Protein AF-A0A3M1NG67-F1 (afdb_monomer_lite)

Radius of gyration: 15.26 Å; chains: 1; bounding box: 34×36×39 Å

pLDDT: mean 90.94, std 12.84, range [32.75, 98.81]

Secondary structure (DSSP, 8-state):
-PPPPPTTS-HHHHHHHHHHHHS-HHHHHHHHHHH-EEEEE-TTPEETTEEEEE-SSEEEEETT---TTSSPPEEEE-SSS--EEEEEEEEETTTTEEEEEEEES--HHHHHHHHHHHTS-TTTEEEEEEESS-HHHHHHHHHHH-

Structure (mmCIF, N/CA/C/O backbone):
data_AF-A0A3M1NG67-F1
#
_entry.id   AF-A0A3M1NG67-F1
#
loop_
_atom_site.group_PDB
_atom_site.id
_atom_site.type_symbol
_atom_site.label_atom_id
_atom_site.label_alt_id
_atom_site.label_comp_id
_atom_site.label_asym_id
_atom_site.label_entity_id
_atom_site.label_seq_id
_atom_site.pdbx_PDB_ins_code
_atom_site.Cartn_x
_atom_site.Cartn_y
_atom_site.Cartn_z
_atom_site.occupancy
_atom_site.B_iso_or_equiv
_atom_site.auth_seq_id
_atom_site.auth_comp_id
_atom_site.auth_asym_id
_atom_site.auth_atom_id
_atom_site.pdbx_PDB_model_num
ATOM 1 N N . MET A 1 1 ? -8.709 16.833 -17.820 1.00 32.75 1 MET A N 1
ATOM 2 C CA . MET A 1 1 ? -8.133 16.126 -18.987 1.00 32.75 1 MET A CA 1
ATOM 3 C C . MET A 1 1 ? -6.926 15.337 -18.505 1.00 32.75 1 MET A C 1
ATOM 5 O O . MET A 1 1 ? -6.181 15.914 -17.719 1.00 32.75 1 MET A O 1
ATOM 9 N N . PRO A 1 2 ? -6.729 14.056 -18.863 1.00 42.88 2 PRO A N 1
ATOM 10 C CA . PRO A 1 2 ? -5.498 13.378 -18.482 1.00 42.88 2 PRO A CA 1
ATOM 11 C C . PRO A 1 2 ? -4.359 13.989 -19.304 1.00 42.88 2 PRO A C 1
ATOM 13 O O . PRO A 1 2 ? -4.484 14.124 -20.520 1.00 42.88 2 PRO A O 1
ATOM 16 N N . ALA A 1 3 ? -3.288 14.416 -18.638 1.00 50.81 3 ALA A N 1
ATOM 17 C CA . ALA A 1 3 ? -2.086 14.868 -19.323 1.00 50.81 3 ALA A CA 1
ATOM 18 C C . ALA A 1 3 ? -1.565 13.725 -20.210 1.00 50.81 3 ALA A C 1
ATOM 20 O O . ALA A 1 3 ? -1.468 12.580 -19.761 1.00 50.81 3 ALA A O 1
ATOM 21 N N . LEU A 1 4 ? -1.285 14.027 -21.479 1.00 52.16 4 LEU A N 1
ATOM 22 C CA . LEU A 1 4 ? -0.629 13.093 -22.389 1.00 52.16 4 LEU A CA 1
ATOM 23 C C . LEU A 1 4 ? 0.754 12.766 -21.821 1.00 52.16 4 LEU A C 1
ATOM 25 O O . LEU A 1 4 ? 1.578 13.656 -21.626 1.00 52.16 4 LEU A O 1
ATOM 29 N N . LEU A 1 5 ? 0.984 11.490 -21.521 1.00 53.28 5 LEU A N 1
ATOM 30 C CA . LEU A 1 5 ? 2.284 11.007 -21.071 1.00 53.28 5 LEU A CA 1
ATOM 31 C C . LEU A 1 5 ? 3.292 11.103 -22.240 1.00 53.28 5 LEU A C 1
ATOM 33 O O . LEU A 1 5 ? 2.931 10.716 -23.356 1.00 53.28 5 LEU A O 1
ATOM 37 N N . PRO A 1 6 ? 4.532 11.586 -22.019 1.00 56.19 6 PRO A N 1
ATOM 38 C CA . PRO A 1 6 ? 5.573 11.674 -23.049 1.00 56.19 6 PRO A CA 1
ATOM 39 C C . PRO A 1 6 ? 5.821 10.343 -23.774 1.00 56.19 6 PRO A C 1
ATOM 41 O O . PRO A 1 6 ? 5.637 9.270 -23.192 1.00 56.19 6 PRO A O 1
ATOM 44 N N . ALA A 1 7 ? 6.293 10.393 -25.024 1.00 55.66 7 ALA A N 1
ATOM 45 C CA . ALA A 1 7 ? 6.542 9.204 -25.847 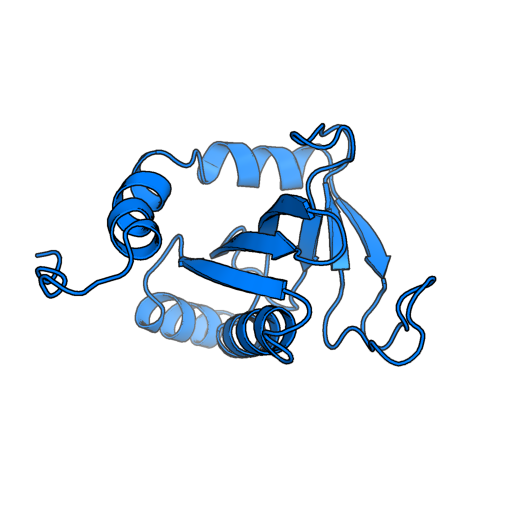1.00 55.66 7 ALA A CA 1
ATOM 46 C C . ALA A 1 7 ? 7.486 8.180 -25.177 1.00 55.66 7 ALA A C 1
ATOM 48 O O . ALA A 1 7 ? 7.235 6.978 -25.286 1.00 55.66 7 ALA A O 1
ATOM 49 N N . ASP A 1 8 ? 8.450 8.646 -24.379 1.00 58.97 8 ASP A N 1
ATOM 50 C CA . ASP A 1 8 ? 9.447 7.815 -23.680 1.00 58.97 8 ASP A CA 1
ATOM 51 C C . ASP A 1 8 ? 8.977 7.280 -22.322 1.00 58.97 8 ASP A C 1
ATOM 53 O O . ASP A 1 8 ? 9.736 6.671 -21.573 1.00 58.97 8 ASP A O 1
ATOM 57 N N . THR A 1 9 ? 7.704 7.488 -21.987 1.00 54.69 9 THR A N 1
ATOM 58 C CA . THR A 1 9 ? 7.126 6.983 -20.744 1.00 54.69 9 THR A CA 1
ATOM 59 C C . THR A 1 9 ? 7.178 5.449 -20.725 1.00 54.69 9 THR A C 1
ATOM 61 O O . THR A 1 9 ? 6.560 4.831 -21.607 1.00 54.69 9 THR A O 1
ATOM 64 N N . PRO A 1 10 ? 7.840 4.824 -19.724 1.00 64.81 10 PRO A N 1
ATOM 65 C CA . PRO A 1 10 ? 7.843 3.378 -19.533 1.00 64.81 10 PRO A CA 1
ATOM 66 C C . PRO A 1 10 ? 6.451 2.778 -19.731 1.00 64.81 10 PRO A C 1
ATOM 68 O O . PRO A 1 10 ? 5.462 3.312 -19.224 1.00 64.81 10 PRO A O 1
ATOM 71 N N . ARG A 1 11 ? 6.354 1.656 -20.459 1.00 64.56 11 ARG A N 1
ATOM 72 C CA . ARG A 1 11 ? 5.060 1.027 -20.800 1.00 64.56 11 ARG A CA 1
ATOM 73 C C . ARG A 1 11 ? 4.167 0.820 -19.571 1.00 64.56 11 ARG A C 1
ATOM 75 O O . ARG A 1 11 ? 2.961 1.026 -19.667 1.00 64.56 11 ARG A O 1
ATOM 82 N N . THR A 1 12 ? 4.760 0.505 -18.420 1.00 64.19 12 THR A N 1
ATOM 83 C CA . THR A 1 12 ? 4.069 0.344 -17.133 1.00 64.19 12 THR A CA 1
ATOM 84 C C . THR A 1 12 ? 3.300 1.600 -16.711 1.00 64.19 12 THR A C 1
ATOM 86 O O . THR A 1 12 ? 2.148 1.511 -16.296 1.00 64.19 12 THR A O 1
ATOM 89 N N . LEU A 1 13 ? 3.873 2.791 -16.909 1.00 69.06 13 LEU A N 1
ATOM 90 C CA . LEU A 1 13 ? 3.240 4.062 -16.545 1.00 69.06 13 LEU A CA 1
ATOM 91 C C . LEU A 1 13 ? 2.037 4.401 -17.441 1.00 69.06 13 LEU A C 1
ATOM 93 O O . LEU A 1 13 ? 1.093 5.046 -16.987 1.00 69.06 13 LEU A O 1
ATOM 97 N N . ARG A 1 14 ? 2.005 3.902 -18.686 1.00 76.69 14 ARG A N 1
ATOM 98 C CA . ARG A 1 14 ? 0.839 4.056 -19.579 1.00 76.69 14 ARG A CA 1
ATOM 99 C C . ARG A 1 14 ? -0.380 3.253 -19.108 1.00 76.69 14 ARG A C 1
ATOM 101 O O . ARG A 1 14 ? -1.504 3.577 -19.489 1.00 76.69 14 ARG A O 1
ATOM 108 N N . LEU A 1 15 ? -0.175 2.221 -18.286 1.00 81.50 15 LEU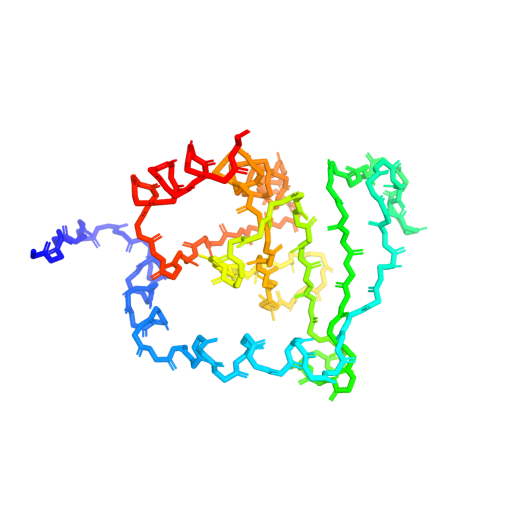 A N 1
ATOM 109 C CA . LEU A 1 15 ? -1.240 1.336 -17.808 1.00 81.50 15 LEU A CA 1
ATOM 110 C C . LEU A 1 15 ? -1.900 1.830 -16.518 1.00 81.50 15 LEU A C 1
ATOM 112 O O . LEU A 1 15 ? -3.052 1.481 -16.270 1.00 81.50 15 LEU A O 1
ATOM 116 N N . LEU A 1 16 ? -1.239 2.681 -15.727 1.00 85.56 16 LEU A N 1
ATOM 117 C CA . LEU A 1 16 ? -1.770 3.130 -14.433 1.00 85.56 16 LEU A CA 1
ATOM 118 C C . LEU A 1 16 ? -3.150 3.809 -14.530 1.00 85.56 16 LEU A C 1
ATOM 120 O O . LEU A 1 16 ? -4.020 3.477 -13.725 1.00 85.56 16 LEU A O 1
ATOM 124 N N . PRO A 1 17 ? -3.442 4.672 -15.529 1.00 88.88 17 PRO A N 1
ATOM 125 C CA . PRO A 1 17 ? -4.786 5.237 -15.678 1.00 88.88 17 PRO A CA 1
ATOM 126 C C . PRO A 1 17 ? -5.845 4.196 -16.067 1.00 88.88 17 PRO A C 1
ATOM 128 O O . PRO A 1 17 ? -7.029 4.364 -15.779 1.00 88.88 17 PRO A O 1
ATOM 131 N N . LEU A 1 18 ? -5.459 3.131 -16.777 1.00 89.06 18 LEU A N 1
ATOM 132 C CA . LEU A 1 18 ? -6.371 2.028 -17.091 1.00 89.06 18 LEU A CA 1
ATOM 133 C C . LEU A 1 18 ? -6.641 1.190 -15.847 1.00 89.06 18 LEU A C 1
ATOM 135 O O . LEU A 1 18 ? -7.802 0.892 -15.578 1.00 89.06 18 LEU A O 1
ATOM 139 N N . LEU A 1 19 ? -5.600 0.892 -15.070 1.00 90.19 19 LEU A N 1
ATOM 140 C CA . LEU A 1 19 ? -5.733 0.200 -13.798 1.00 90.19 19 LEU A CA 1
ATOM 141 C C . LEU A 1 19 ? -6.640 0.978 -12.849 1.00 90.19 19 LEU A C 1
ATOM 143 O O . LEU A 1 19 ? -7.614 0.415 -12.374 1.00 90.19 19 LEU A O 1
ATOM 147 N N . HIS A 1 20 ? -6.403 2.281 -12.660 1.00 93.56 20 HIS A N 1
ATOM 148 C CA . HIS A 1 20 ? -7.265 3.140 -11.842 1.00 93.56 20 HIS A CA 1
ATOM 149 C C . HIS A 1 20 ? -8.746 3.002 -12.208 1.00 93.56 20 HIS A C 1
ATOM 151 O O . HIS A 1 20 ? -9.585 2.834 -11.328 1.00 93.56 20 HIS A O 1
ATOM 157 N N . ARG A 1 21 ? -9.064 3.027 -13.506 1.00 93.75 21 ARG A N 1
ATOM 158 C CA . ARG A 1 21 ? -10.446 2.958 -14.002 1.00 93.75 21 ARG A CA 1
ATOM 159 C C . ARG A 1 21 ? -11.075 1.572 -13.910 1.00 93.75 21 ARG A C 1
ATOM 161 O O . ARG A 1 21 ? -12.297 1.478 -13.880 1.00 93.75 21 ARG A O 1
ATOM 168 N N . ARG A 1 22 ? -10.272 0.509 -13.964 1.00 94.06 22 ARG A N 1
ATOM 169 C CA . ARG A 1 22 ? -10.755 -0.882 -13.972 1.00 94.06 22 ARG A CA 1
ATOM 170 C C . ARG A 1 22 ? -10.657 -1.561 -12.614 1.00 94.06 22 ARG A C 1
ATOM 172 O O . ARG A 1 22 ? -11.271 -2.602 -12.424 1.00 94.06 22 ARG A O 1
ATOM 179 N N . PHE A 1 23 ? -9.918 -0.982 -11.678 1.00 95.69 23 PHE A N 1
ATOM 180 C CA . PHE A 1 23 ? -9.828 -1.492 -10.326 1.00 95.69 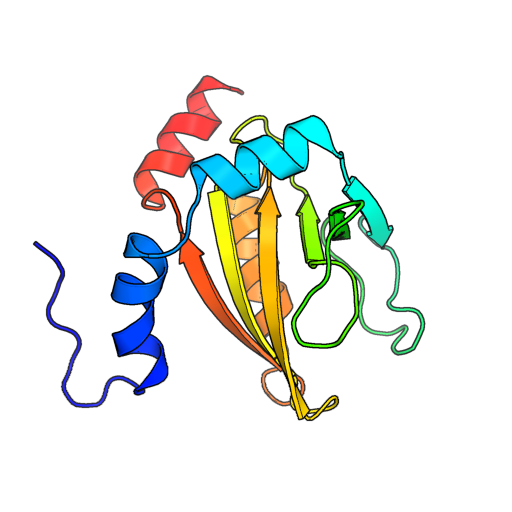23 PHE A CA 1
ATOM 181 C C . PHE A 1 23 ? -11.147 -1.246 -9.583 1.00 95.69 23 PHE A C 1
ATOM 183 O O . PHE A 1 23 ? -11.653 -0.123 -9.525 1.00 95.69 23 PHE A O 1
ATOM 190 N N . HIS A 1 24 ? -11.723 -2.305 -9.014 1.00 96.56 24 HIS A N 1
ATOM 191 C CA . HIS A 1 24 ? -13.012 -2.260 -8.323 1.00 96.56 24 HIS A CA 1
ATOM 192 C C . HIS A 1 24 ? -12.869 -1.702 -6.898 1.00 96.56 24 HIS A C 1
ATOM 194 O O . HIS A 1 24 ? -13.086 -2.413 -5.919 1.00 96.56 24 HIS A O 1
ATOM 200 N N . TRP A 1 25 ? -12.506 -0.421 -6.780 1.00 98.19 25 TRP A N 1
ATOM 201 C CA . TRP A 1 25 ? -12.187 0.239 -5.507 1.00 98.19 25 TRP A CA 1
ATOM 202 C C . TRP A 1 25 ? -13.220 -0.009 -4.403 1.00 98.19 25 TRP A C 1
ATOM 204 O O . TRP A 1 25 ? -12.865 -0.461 -3.321 1.00 98.19 25 TRP A O 1
ATOM 214 N N . SER A 1 26 ? -14.501 0.244 -4.680 1.00 98.25 26 SER A N 1
ATOM 215 C CA . SER A 1 26 ? -15.558 0.092 -3.674 1.00 98.25 26 SER A CA 1
ATOM 216 C C . SER A 1 26 ? -15.799 -1.366 -3.274 1.00 98.25 26 SER A C 1
ATOM 218 O O . SER A 1 26 ? -16.181 -1.621 -2.138 1.00 98.25 26 SER A O 1
ATOM 220 N N . ALA A 1 27 ? -15.567 -2.324 -4.178 1.00 98.00 27 ALA A N 1
ATOM 221 C CA . ALA A 1 27 ? -15.711 -3.744 -3.859 1.00 98.00 27 ALA A CA 1
ATOM 222 C C . ALA A 1 27 ? -14.584 -4.214 -2.930 1.00 98.00 27 ALA A C 1
ATOM 224 O O . ALA A 1 27 ? -14.852 -4.894 -1.946 1.00 98.00 27 ALA A O 1
ATOM 225 N N . TRP A 1 28 ? -13.343 -3.794 -3.200 1.00 98.19 28 TRP A N 1
ATOM 226 C CA . TRP A 1 28 ? -12.201 -4.079 -2.328 1.00 98.19 28 TRP A CA 1
ATOM 227 C C . TRP A 1 28 ? -12.334 -3.412 -0.962 1.00 98.19 28 TRP A C 1
ATOM 229 O O . TRP A 1 28 ? -12.104 -4.055 0.054 1.00 98.19 28 TRP A O 1
ATOM 239 N N . GLU A 1 29 ? -12.764 -2.153 -0.916 1.00 98.56 29 GLU A N 1
ATOM 240 C CA . GLU A 1 29 ? -13.042 -1.470 0.349 1.00 98.56 29 GLU A CA 1
ATOM 241 C C . GLU A 1 29 ? -14.132 -2.185 1.159 1.00 98.56 29 GLU A C 1
ATOM 243 O O . GLU A 1 29 ? -13.957 -2.422 2.353 1.00 98.56 29 GLU A O 1
ATOM 248 N N . ALA A 1 30 ? -15.233 -2.589 0.518 1.00 98.38 30 ALA A N 1
ATOM 249 C CA . ALA A 1 30 ? -16.284 -3.360 1.177 1.00 98.38 30 ALA A CA 1
ATOM 250 C C . ALA A 1 30 ? -15.772 -4.717 1.685 1.00 98.38 30 ALA A C 1
ATOM 252 O O . ALA A 1 30 ? -16.123 -5.124 2.791 1.00 98.38 30 ALA A O 1
ATOM 253 N N . LEU A 1 31 ? -14.917 -5.391 0.911 1.00 98.19 31 LEU A N 1
ATOM 254 C CA . LEU A 1 31 ? -14.300 -6.655 1.303 1.00 98.19 31 LEU A CA 1
ATOM 255 C C . LEU A 1 31 ? -13.408 -6.489 2.538 1.00 98.19 31 LEU A C 1
ATOM 257 O O . LEU A 1 31 ? -13.574 -7.247 3.487 1.00 98.19 31 LEU A O 1
ATOM 261 N N . ILE A 1 32 ? -12.540 -5.470 2.565 1.00 98.44 32 ILE A N 1
ATOM 262 C CA . ILE A 1 32 ? -11.694 -5.149 3.729 1.00 98.44 32 ILE A CA 1
ATOM 263 C C . ILE A 1 32 ? -12.564 -4.916 4.968 1.00 98.44 32 ILE A C 1
ATOM 265 O O . ILE A 1 32 ? -12.290 -5.473 6.026 1.00 98.44 32 ILE A O 1
ATOM 269 N N . ARG A 1 33 ? -13.650 -4.142 4.844 1.00 98.00 33 ARG A N 1
ATOM 270 C CA . ARG A 1 33 ? -14.562 -3.869 5.970 1.00 98.00 33 ARG A CA 1
ATOM 271 C C . ARG A 1 33 ? -15.330 -5.110 6.432 1.00 98.00 33 ARG A C 1
ATOM 273 O O . ARG A 1 33 ? -15.674 -5.199 7.604 1.00 98.00 33 ARG A O 1
ATOM 280 N N . CYS A 1 34 ? -15.624 -6.040 5.525 1.00 98.12 34 CYS A N 1
ATOM 281 C CA . CYS A 1 34 ? -16.395 -7.244 5.822 1.00 98.12 34 CYS A CA 1
ATOM 282 C C . CYS A 1 34 ? -15.538 -8.375 6.406 1.00 98.12 34 CYS A C 1
ATOM 284 O O . CYS A 1 34 ? -15.979 -9.048 7.331 1.00 98.12 34 CYS A O 1
ATOM 286 N N . GLN A 1 35 ? -14.351 -8.609 5.844 1.00 97.88 35 GLN A N 1
ATOM 287 C CA . GLN A 1 35 ? -13.458 -9.708 6.233 1.00 97.88 35 GLN A CA 1
ATOM 288 C C . GLN A 1 35 ? -12.431 -9.283 7.291 1.00 97.88 35 GLN A C 1
ATOM 290 O O . GLN A 1 35 ? -11.852 -10.120 7.987 1.00 97.88 35 GLN A O 1
ATOM 295 N N . GLY A 1 36 ? -12.195 -7.978 7.417 1.00 98.25 36 GLY A N 1
ATOM 296 C CA . GLY A 1 36 ? -11.087 -7.444 8.189 1.00 98.25 36 GLY A CA 1
ATOM 297 C C . GLY A 1 36 ? -9.734 -7.728 7.535 1.00 98.25 36 GLY A C 1
ATOM 298 O O . GLY A 1 36 ? -9.620 -8.210 6.404 1.00 98.25 36 GLY A O 1
ATOM 299 N N . TYR A 1 37 ? -8.688 -7.417 8.284 1.00 98.50 37 TYR A N 1
ATOM 300 C CA . TYR A 1 37 ? -7.301 -7.651 7.915 1.00 98.50 37 TYR A CA 1
ATOM 301 C C . TYR A 1 37 ? -6.519 -8.105 9.144 1.00 98.50 37 TYR A C 1
ATOM 303 O O . TYR A 1 37 ? -6.940 -7.876 10.281 1.00 98.50 37 TYR A O 1
ATOM 311 N N . THR A 1 38 ? -5.375 -8.732 8.906 1.00 98.50 38 THR A N 1
ATOM 312 C CA . THR A 1 38 ? -4.447 -9.166 9.952 1.00 98.50 38 THR A CA 1
ATOM 313 C C . THR A 1 38 ? -3.127 -8.436 9.770 1.00 98.50 38 THR A C 1
ATOM 315 O O . THR A 1 38 ? -2.568 -8.444 8.675 1.00 98.50 38 THR A O 1
ATOM 318 N N . LEU A 1 39 ? -2.631 -7.797 10.832 1.00 98.12 39 LEU A N 1
ATOM 319 C CA . LEU A 1 39 ? -1.313 -7.164 10.835 1.00 98.12 39 LEU A CA 1
ATOM 320 C C . LEU A 1 39 ? -0.235 -8.227 11.068 1.00 98.12 39 LEU A C 1
ATOM 322 O O . LEU A 1 39 ? -0.135 -8.778 12.161 1.00 98.12 39 LEU A O 1
ATOM 326 N N . ASP A 1 40 ? 0.564 -8.503 10.039 1.00 96.12 40 ASP A N 1
ATOM 327 C CA . ASP A 1 40 ? 1.701 -9.435 10.104 1.00 96.12 40 ASP A CA 1
ATOM 328 C C . ASP A 1 40 ? 2.976 -8.718 10.571 1.00 96.12 40 ASP A C 1
ATOM 330 O O . ASP A 1 40 ? 3.790 -9.253 11.320 1.00 96.12 40 ASP A O 1
ATOM 334 N N . ARG A 1 41 ? 3.152 -7.463 10.142 1.00 97.88 41 ARG A N 1
ATOM 335 C CA . ARG A 1 41 ? 4.343 -6.651 10.412 1.00 97.88 41 ARG A CA 1
ATOM 336 C C . ARG A 1 41 ? 3.899 -5.286 10.918 1.00 97.88 41 ARG A C 1
ATOM 338 O O . ARG A 1 41 ? 3.746 -4.356 10.124 1.00 97.88 41 ARG A O 1
ATOM 345 N N . PRO A 1 42 ? 3.662 -5.164 12.235 1.00 97.94 42 PRO A N 1
ATOM 346 C CA . PRO A 1 42 ? 3.372 -3.881 12.848 1.00 97.94 42 PRO A CA 1
ATOM 347 C C . PRO A 1 42 ? 4.494 -2.875 12.587 1.00 97.94 42 PRO A C 1
ATOM 349 O O . PRO A 1 42 ? 5.650 -3.237 12.357 1.00 97.94 42 PRO A O 1
ATOM 352 N N . ARG A 1 43 ? 4.173 -1.592 12.672 1.00 98.19 43 ARG A N 1
ATOM 353 C CA . ARG A 1 43 ? 5.120 -0.494 12.530 1.00 98.19 43 ARG A CA 1
ATOM 354 C C . ARG A 1 43 ? 6.341 -0.713 13.428 1.00 98.19 43 ARG A C 1
ATOM 356 O O . ARG A 1 43 ? 6.217 -0.944 14.628 1.00 98.19 43 ARG A O 1
ATOM 363 N N . ARG A 1 44 ? 7.529 -0.550 12.838 1.00 97.81 44 ARG A N 1
ATOM 364 C CA . ARG A 1 44 ? 8.874 -0.817 13.389 1.00 97.81 44 ARG A CA 1
ATOM 365 C C . ARG A 1 44 ? 9.250 -2.295 13.529 1.00 97.81 44 ARG A C 1
ATOM 367 O O . ARG A 1 44 ? 10.353 -2.569 13.994 1.00 97.81 44 ARG A O 1
ATOM 374 N N . ALA A 1 45 ? 8.408 -3.236 13.104 1.00 97.88 45 ALA A N 1
ATOM 375 C CA . ALA A 1 45 ? 8.818 -4.631 12.987 1.00 97.88 45 ALA A CA 1
ATOM 376 C C . ALA A 1 45 ? 9.868 -4.797 11.879 1.00 97.88 45 ALA A C 1
ATOM 378 O O . ALA A 1 45 ? 9.821 -4.125 10.842 1.00 97.88 45 ALA A O 1
ATOM 379 N N . SER A 1 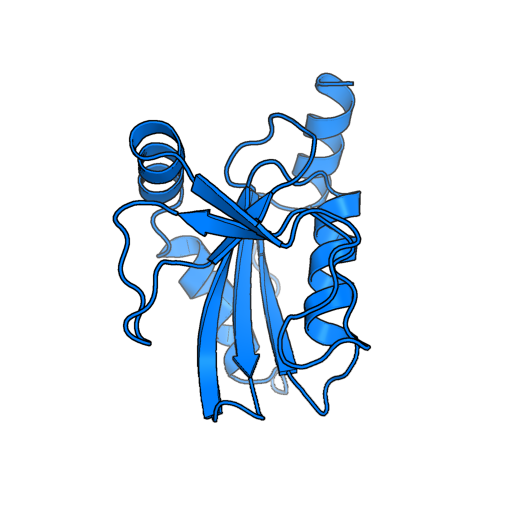46 ? 10.814 -5.707 12.098 1.00 96.94 46 SER A N 1
ATOM 380 C CA . SER A 1 46 ? 11.775 -6.128 11.084 1.00 96.94 46 SER A CA 1
ATOM 381 C C . SER A 1 46 ? 11.176 -7.202 10.176 1.00 96.94 46 SER A C 1
ATOM 383 O O . SER A 1 46 ? 10.307 -7.980 10.577 1.00 96.94 46 SER A O 1
ATOM 385 N N . HIS A 1 47 ? 11.640 -7.266 8.929 1.00 93.81 47 HIS A N 1
ATOM 386 C CA . HIS A 1 47 ? 11.239 -8.331 8.020 1.00 93.81 47 HIS A CA 1
ATOM 387 C C . HIS A 1 47 ? 11.821 -9.683 8.493 1.00 93.81 47 HIS A C 1
ATOM 389 O O . HIS A 1 47 ? 13.030 -9.774 8.714 1.00 93.81 47 HIS A O 1
ATOM 395 N N . PRO A 1 48 ? 11.030 -10.775 8.554 1.00 92.31 48 PRO A N 1
ATOM 396 C CA . PRO A 1 48 ? 11.461 -12.048 9.153 1.00 92.31 48 PRO A CA 1
ATOM 397 C C . PRO A 1 48 ? 12.669 -12.694 8.457 1.00 92.31 48 PRO A C 1
ATOM 399 O O . PRO A 1 48 ? 13.487 -13.343 9.097 1.00 92.31 48 PRO A O 1
ATOM 402 N N . ARG A 1 49 ? 12.788 -12.508 7.136 1.00 90.81 49 ARG A N 1
ATOM 403 C CA . ARG A 1 49 ? 13.925 -12.989 6.325 1.00 90.81 49 ARG A CA 1
ATOM 404 C C . ARG A 1 49 ? 15.019 -11.947 6.053 1.00 90.81 49 ARG A C 1
ATOM 406 O O . ARG A 1 49 ? 16.083 -12.330 5.589 1.00 90.81 49 ARG A O 1
ATOM 413 N N . TYR A 1 50 ? 14.748 -10.664 6.302 1.00 90.38 50 TYR A N 1
ATOM 414 C CA . TYR A 1 50 ? 15.635 -9.542 5.944 1.00 90.38 50 TYR A CA 1
ATOM 415 C C . TYR A 1 50 ? 15.634 -8.519 7.089 1.00 90.38 50 TYR A C 1
ATOM 417 O O . TYR A 1 50 ? 14.984 -7.479 6.977 1.00 90.38 50 TYR A O 1
ATOM 425 N N . PRO A 1 51 ? 16.253 -8.834 8.240 1.00 93.62 51 PRO A N 1
ATOM 426 C CA . PRO A 1 51 ? 16.097 -8.051 9.467 1.00 93.62 51 PRO A CA 1
ATOM 427 C C . PRO A 1 51 ? 16.497 -6.571 9.353 1.00 93.62 51 PRO A C 1
ATOM 429 O O . PRO A 1 51 ? 16.049 -5.756 10.155 1.00 93.62 51 PRO A O 1
ATOM 432 N N . GLU A 1 52 ? 17.314 -6.222 8.361 1.00 92.12 52 GLU A N 1
ATOM 433 C CA . GLU A 1 52 ? 17.695 -4.858 7.993 1.00 92.12 52 GLU A CA 1
ATOM 434 C C . GLU A 1 52 ? 16.533 -4.020 7.430 1.00 92.12 52 GLU A C 1
ATOM 436 O O . GLU A 1 52 ? 16.572 -2.791 7.482 1.00 92.12 52 GLU A O 1
ATOM 441 N N . ILE A 1 53 ? 15.479 -4.667 6.921 1.00 93.88 53 ILE A N 1
ATOM 442 C CA . ILE A 1 53 ? 14.272 -4.006 6.424 1.00 93.88 53 ILE A CA 1
ATOM 443 C C . ILE A 1 53 ? 13.310 -3.802 7.592 1.00 93.88 53 ILE A C 1
ATOM 445 O O . ILE A 1 53 ? 12.691 -4.749 8.082 1.00 93.88 53 ILE A O 1
ATOM 449 N N . ILE A 1 54 ? 13.149 -2.546 8.003 1.00 96.88 54 ILE A N 1
ATOM 450 C CA . ILE A 1 54 ? 12.231 -2.137 9.070 1.00 96.88 54 ILE A CA 1
ATOM 451 C C . ILE A 1 54 ? 10.980 -1.507 8.459 1.00 96.88 54 ILE A C 1
ATOM 453 O O . ILE A 1 54 ? 11.076 -0.545 7.698 1.00 96.88 54 ILE A O 1
ATOM 457 N N . TYR A 1 55 ? 9.804 -2.021 8.815 1.00 97.81 55 TYR A N 1
ATOM 458 C CA . TYR A 1 55 ? 8.529 -1.521 8.304 1.00 97.81 55 TYR A CA 1
ATOM 459 C C . TYR A 1 55 ? 8.183 -0.171 8.946 1.00 97.81 55 TYR A C 1
ATOM 461 O O . TYR A 1 55 ? 8.019 -0.093 10.166 1.00 97.81 55 TYR A O 1
ATOM 469 N N . PRO A 1 56 ? 8.051 0.922 8.173 1.00 98.00 56 PRO A N 1
ATOM 470 C CA . PRO A 1 56 ? 7.818 2.243 8.753 1.00 98.00 56 PRO A CA 1
ATOM 471 C C . PRO A 1 56 ? 6.344 2.502 9.116 1.00 98.00 56 PRO A C 1
ATOM 473 O O . PRO A 1 56 ? 6.042 3.512 9.757 1.00 98.00 56 PRO A O 1
ATOM 476 N N . ILE A 1 57 ? 5.453 1.585 8.737 1.00 98.56 57 ILE A N 1
ATOM 477 C CA . ILE A 1 57 ? 3.996 1.617 8.891 1.00 98.56 57 ILE A CA 1
ATOM 478 C C . ILE A 1 57 ? 3.477 0.187 9.111 1.00 98.56 57 ILE A C 1
ATOM 480 O O . ILE A 1 57 ? 4.193 -0.767 8.799 1.00 98.56 57 ILE A O 1
ATOM 484 N N . ASP A 1 58 ? 2.258 0.041 9.631 1.00 98.75 58 ASP A N 1
ATOM 485 C CA . ASP A 1 58 ? 1.615 -1.262 9.784 1.00 98.75 58 ASP A CA 1
ATOM 486 C C . ASP A 1 58 ? 1.392 -1.928 8.419 1.00 98.75 58 ASP A C 1
ATOM 488 O O . ASP A 1 58 ? 0.890 -1.324 7.464 1.00 98.75 58 ASP A O 1
ATOM 492 N N . TYR A 1 59 ? 1.776 -3.198 8.339 1.00 98.56 59 TYR A N 1
ATOM 493 C CA . TYR A 1 59 ? 1.665 -4.022 7.148 1.00 98.56 59 TYR A CA 1
ATOM 494 C C . TYR A 1 59 ? 1.059 -5.380 7.483 1.00 98.56 59 TYR A C 1
ATOM 496 O O . TYR A 1 59 ? 1.326 -5.974 8.532 1.00 98.56 59 TYR A O 1
ATOM 504 N N . GLY A 1 60 ? 0.259 -5.899 6.566 1.00 98.00 60 GLY A N 1
ATOM 505 C CA . GLY A 1 60 ? -0.429 -7.161 6.738 1.00 98.00 60 GLY A CA 1
ATOM 506 C C . GLY A 1 60 ? -1.120 -7.609 5.466 1.00 98.00 60 GLY A C 1
ATOM 507 O O . GLY A 1 60 ? -0.683 -7.282 4.364 1.00 98.00 60 GLY A O 1
ATOM 508 N N . TYR A 1 61 ? -2.214 -8.341 5.634 1.00 98.19 61 TYR A N 1
ATOM 509 C CA . TYR A 1 61 ? -2.987 -8.899 4.531 1.00 98.19 61 TYR A CA 1
ATOM 510 C C . TYR A 1 61 ? -4.488 -8.888 4.825 1.00 98.19 61 TYR A C 1
ATOM 512 O O . TYR A 1 61 ? -4.924 -8.807 5.978 1.00 98.19 61 TYR A O 1
ATOM 520 N N . ILE A 1 62 ? -5.292 -8.963 3.766 1.00 98.38 62 ILE A N 1
ATOM 521 C CA . ILE A 1 62 ? -6.756 -8.978 3.840 1.00 98.38 62 ILE A CA 1
ATOM 522 C C . ILE A 1 62 ? -7.231 -10.415 4.047 1.00 98.38 62 ILE A C 1
ATOM 524 O O . ILE A 1 62 ? -6.897 -11.312 3.268 1.00 98.38 62 ILE A O 1
ATOM 528 N N . ASN A 1 63 ? -8.039 -10.640 5.080 1.00 98.25 63 ASN A N 1
ATOM 529 C CA . ASN A 1 63 ? -8.479 -11.984 5.441 1.00 98.25 63 ASN A CA 1
ATOM 530 C C . ASN A 1 63 ? -9.376 -12.589 4.348 1.00 98.25 63 ASN A C 1
ATOM 532 O O . ASN A 1 63 ? -10.176 -11.891 3.723 1.00 98.25 63 ASN A O 1
ATOM 536 N N . GLY A 1 64 ? -9.254 -13.900 4.123 1.00 96.56 64 GLY A N 1
ATOM 537 C CA . GLY A 1 64 ? -10.104 -14.624 3.170 1.00 96.56 64 GLY A CA 1
ATOM 538 C C . GLY A 1 64 ? -9.864 -14.268 1.697 1.00 96.56 64 GLY A C 1
ATOM 539 O O . GLY A 1 64 ? -10.734 -14.519 0.865 1.00 96.56 64 GLY A O 1
ATOM 540 N N . THR A 1 65 ? -8.714 -13.675 1.366 1.00 96.50 65 THR A N 1
ATOM 541 C CA . THR A 1 65 ? -8.332 -13.346 -0.014 1.00 96.50 65 THR A CA 1
ATOM 542 C C . THR A 1 65 ? -7.241 -14.274 -0.530 1.00 96.50 65 THR A C 1
ATOM 544 O O . THR A 1 65 ? -6.527 -14.897 0.250 1.00 96.50 65 THR A O 1
ATOM 547 N N . LEU A 1 66 ? -7.131 -14.361 -1.856 1.00 93.31 66 LEU A N 1
ATOM 548 C CA . LEU A 1 66 ? -6.089 -15.108 -2.545 1.00 93.31 66 LEU A CA 1
ATOM 549 C C . LEU A 1 66 ? -5.570 -14.269 -3.716 1.00 93.31 66 LEU A C 1
ATOM 551 O O . LEU A 1 66 ? -6.336 -13.866 -4.595 1.00 93.31 66 LEU A O 1
ATOM 555 N N . GLY A 1 67 ? -4.281 -13.975 -3.683 1.00 85.06 67 GLY A N 1
ATOM 556 C CA . GLY A 1 67 ? -3.513 -13.270 -4.690 1.00 85.06 67 GLY A CA 1
ATOM 557 C C . GLY A 1 67 ? -3.009 -14.193 -5.789 1.00 85.06 67 GLY A C 1
ATOM 558 O O . GLY A 1 67 ? -3.242 -15.402 -5.803 1.00 85.06 67 GLY A O 1
ATOM 559 N N . THR A 1 68 ? -2.321 -13.600 -6.759 1.00 81.12 68 THR A N 1
ATOM 560 C CA . THR A 1 68 ? -1.783 -14.324 -7.920 1.00 81.12 68 THR A CA 1
ATOM 561 C C . THR A 1 68 ? -0.590 -15.210 -7.582 1.00 81.12 68 THR A C 1
ATOM 563 O O . THR A 1 68 ? -0.270 -16.108 -8.353 1.00 81.12 68 THR A O 1
ATOM 566 N N . ASP A 1 69 ? 0.064 -14.949 -6.455 1.00 80.12 69 ASP A N 1
ATOM 567 C CA . ASP A 1 69 ? 1.169 -15.728 -5.899 1.00 80.12 69 ASP A CA 1
ATOM 568 C C . ASP A 1 69 ? 0.693 -16.865 -4.975 1.00 80.12 69 ASP A C 1
ATOM 570 O O . ASP A 1 69 ? 1.512 -17.647 -4.500 1.00 80.12 69 ASP A O 1
ATOM 574 N N . GLY A 1 70 ? -0.621 -16.992 -4.758 1.00 86.38 70 GLY A N 1
ATOM 575 C CA . GLY A 1 70 ? -1.208 -17.991 -3.867 1.00 86.38 70 GLY A CA 1
ATOM 576 C C . GLY A 1 70 ? -1.267 -17.570 -2.397 1.00 86.38 70 GLY A C 1
ATOM 577 O O . GLY A 1 70 ? -1.714 -18.368 -1.577 1.00 86.38 70 GLY A O 1
ATOM 578 N N . GLU A 1 71 ? -0.881 -16.336 -2.068 1.00 91.25 71 GLU A N 1
ATOM 579 C CA . GLU A 1 71 ? -0.942 -15.780 -0.713 1.00 91.25 71 GLU A CA 1
ATOM 580 C C . GLU A 1 71 ? -2.095 -14.780 -0.571 1.00 91.25 71 GLU A C 1
ATOM 582 O O . GLU A 1 71 ? -2.719 -14.379 -1.550 1.00 91.25 71 GLU A O 1
ATOM 587 N N . ALA A 1 72 ? -2.427 -14.369 0.652 1.00 96.19 72 ALA A N 1
ATOM 588 C CA . ALA A 1 72 ? -3.443 -13.338 0.859 1.00 96.19 72 ALA A CA 1
ATOM 589 C C . ALA A 1 72 ? -2.998 -11.976 0.288 1.00 96.19 72 ALA A C 1
ATOM 591 O O . ALA A 1 72 ? -1.815 -11.648 0.264 1.00 96.19 72 ALA A O 1
ATOM 592 N N . ILE A 1 73 ? -3.955 -11.150 -0.149 1.00 96.81 73 ILE A N 1
ATOM 593 C CA . ILE A 1 73 ? -3.659 -9.829 -0.717 1.00 96.81 73 ILE A CA 1
ATOM 594 C C . ILE A 1 73 ? -3.090 -8.908 0.359 1.00 96.81 73 ILE A C 1
ATOM 596 O O . ILE A 1 73 ? -3.734 -8.656 1.380 1.00 96.81 73 ILE A O 1
ATOM 600 N N . ASP A 1 74 ? -1.915 -8.358 0.078 1.00 97.50 74 ASP A N 1
ATOM 601 C CA . ASP A 1 74 ? -1.199 -7.469 0.980 1.00 97.50 74 ASP A CA 1
ATOM 602 C C . ASP A 1 74 ? -1.868 -6.105 1.159 1.00 97.50 74 ASP A C 1
ATOM 604 O O . ASP A 1 74 ? -2.482 -5.533 0.248 1.00 97.50 74 ASP A O 1
ATOM 608 N N . LEU A 1 75 ? -1.650 -5.536 2.341 1.00 98.25 75 LEU A N 1
ATOM 609 C CA . LEU A 1 75 ? -2.215 -4.269 2.760 1.00 98.25 75 LEU A CA 1
ATOM 610 C C . LEU A 1 75 ? -1.235 -3.476 3.634 1.00 98.25 75 LEU A C 1
ATOM 612 O O . LEU A 1 75 ? -0.714 -3.984 4.624 1.00 98.25 75 LEU A O 1
ATOM 616 N N . PHE A 1 76 ? -1.058 -2.197 3.308 1.00 98.75 76 PHE A N 1
ATOM 617 C CA . PHE A 1 76 ? -0.545 -1.180 4.223 1.00 98.75 76 PHE A CA 1
ATOM 618 C C . PHE A 1 76 ? -1.713 -0.500 4.934 1.00 98.75 76 PHE A C 1
ATOM 620 O O . PHE A 1 76 ? -2.682 -0.098 4.281 1.00 98.75 76 PHE A O 1
ATOM 627 N N . VAL A 1 77 ? -1.607 -0.358 6.254 1.00 98.75 77 VAL A N 1
ATOM 628 C CA . VAL A 1 77 ? -2.654 0.220 7.101 1.00 98.75 77 VAL A CA 1
ATOM 629 C C . VAL A 1 77 ? -2.141 1.508 7.723 1.00 98.75 77 VAL A C 1
ATOM 631 O O . VAL A 1 77 ? -1.140 1.508 8.436 1.00 98.75 77 VAL A O 1
ATOM 634 N N . GLY A 1 78 ? -2.810 2.613 7.418 1.00 98.25 78 GLY A N 1
ATOM 635 C CA . GLY A 1 78 ? -2.515 3.904 8.022 1.00 98.25 78 GLY A CA 1
ATOM 636 C C . GLY A 1 78 ? -3.350 4.226 9.249 1.00 98.25 78 GLY A C 1
ATOM 637 O O . GLY A 1 78 ? -4.059 3.380 9.795 1.00 98.25 78 GLY A O 1
ATOM 638 N N . THR A 1 79 ? -3.238 5.477 9.680 1.00 96.38 79 THR A N 1
ATOM 639 C CA . THR A 1 79 ? -3.736 5.940 10.982 1.00 96.38 79 THR A CA 1
ATOM 640 C C . THR A 1 79 ? -4.989 6.821 10.918 1.00 96.38 79 THR A C 1
ATOM 642 O O . THR A 1 79 ? -5.467 7.252 11.965 1.00 96.38 79 THR A O 1
ATOM 645 N N . VAL A 1 80 ? -5.555 7.066 9.730 1.00 95.56 80 VAL A N 1
ATOM 646 C CA . VAL A 1 80 ? -6.717 7.959 9.514 1.00 95.56 80 VAL A CA 1
ATOM 647 C C . VAL A 1 80 ? -7.914 7.221 8.902 1.00 95.56 80 VAL A C 1
ATOM 649 O O . VAL A 1 80 ? -7.740 6.175 8.292 1.00 95.56 80 VAL A O 1
ATOM 652 N N . ASP A 1 81 ? -9.139 7.745 8.989 1.00 95.31 81 ASP A N 1
ATOM 653 C CA . ASP A 1 81 ? -10.345 7.058 8.479 1.00 95.31 81 ASP A CA 1
ATOM 654 C C . ASP A 1 81 ? -10.685 7.423 7.020 1.00 95.31 81 ASP A C 1
ATOM 656 O O . ASP A 1 81 ? -11.804 7.790 6.657 1.00 95.31 81 ASP A O 1
ATOM 660 N N . LEU A 1 82 ? -9.694 7.307 6.132 1.00 96.56 82 LEU A N 1
ATOM 661 C CA . LEU A 1 82 ? -9.864 7.676 4.722 1.00 96.56 82 LEU A CA 1
ATOM 662 C C . LEU A 1 82 ? -10.398 6.551 3.822 1.00 96.56 82 LEU A C 1
ATOM 664 O O . LEU A 1 82 ? -10.744 6.823 2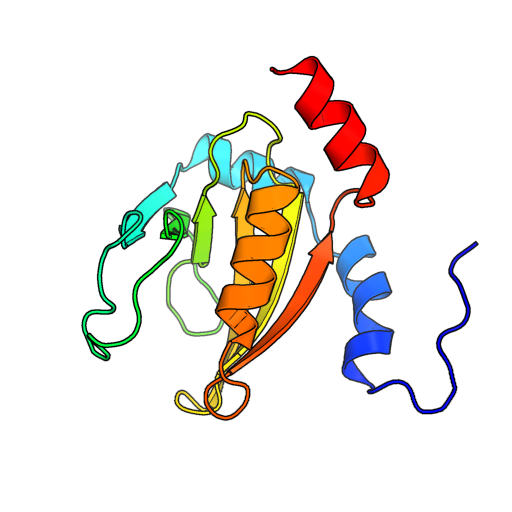.660 1.00 96.56 82 LEU A O 1
ATOM 668 N N . GLY A 1 83 ? -10.492 5.323 4.334 1.00 97.88 83 GLY A N 1
ATOM 669 C CA . GLY A 1 83 ? -10.852 4.123 3.585 1.00 97.88 83 GLY A CA 1
ATOM 670 C C . GLY A 1 83 ? -9.728 3.640 2.666 1.00 97.88 83 GLY A C 1
ATOM 671 O O . GLY A 1 83 ? -8.547 3.910 2.872 1.00 97.88 83 GLY A O 1
ATOM 672 N N . LEU A 1 84 ? -10.074 2.919 1.602 1.00 98.56 84 LEU A N 1
ATOM 673 C CA . LEU A 1 84 ? -9.122 2.488 0.581 1.00 98.56 84 LEU A CA 1
ATOM 674 C C . LEU A 1 84 ? -8.714 3.688 -0.284 1.00 98.56 84 LEU A C 1
ATOM 676 O O . LEU A 1 84 ? -9.508 4.179 -1.095 1.00 98.56 84 LEU A O 1
ATOM 680 N N . VAL A 1 85 ? -7.471 4.146 -0.134 1.00 98.50 85 VAL A N 1
ATOM 681 C CA . VAL A 1 85 ? -6.960 5.375 -0.770 1.00 98.50 85 VAL A CA 1
ATOM 682 C C . VAL A 1 85 ? -6.112 5.113 -2.010 1.00 98.50 85 VAL A C 1
ATOM 684 O O . VAL A 1 85 ? -5.987 5.990 -2.872 1.00 98.50 85 VAL A O 1
ATOM 687 N N . GLY A 1 86 ? -5.566 3.907 -2.155 1.00 98.25 86 GLY A N 1
ATOM 688 C CA . GLY A 1 86 ? -4.731 3.561 -3.296 1.00 98.25 86 GLY A CA 1
ATOM 689 C C . GLY A 1 86 ? -4.253 2.117 -3.291 1.00 98.25 86 GLY A C 1
ATOM 690 O O . GLY A 1 86 ? -4.666 1.302 -2.469 1.00 98.25 86 GLY A O 1
ATOM 691 N N . LEU A 1 87 ? -3.378 1.822 -4.244 1.00 97.88 87 LEU A N 1
ATOM 692 C CA . LEU A 1 87 ? -2.641 0.571 -4.340 1.00 97.88 87 LEU A CA 1
ATOM 693 C C . LEU A 1 87 ? -1.245 0.821 -4.913 1.00 97.88 87 LEU A C 1
ATOM 695 O O . LEU A 1 87 ? -1.018 1.810 -5.617 1.00 97.88 87 LEU A O 1
ATOM 699 N N . LEU A 1 88 ? -0.336 -0.111 -4.658 1.00 96.81 88 LEU A N 1
ATOM 700 C CA . LEU A 1 88 ? 0.962 -0.224 -5.306 1.00 96.81 88 LEU A CA 1
ATOM 701 C C . LEU A 1 88 ? 1.003 -1.513 -6.114 1.00 96.81 88 LEU A C 1
ATOM 703 O O . LEU A 1 88 ? 0.757 -2.592 -5.582 1.00 96.81 88 LEU A O 1
ATOM 707 N N . LEU A 1 89 ? 1.342 -1.390 -7.394 1.00 94.62 89 LEU A N 1
ATOM 708 C CA . LEU A 1 89 ? 1.808 -2.532 -8.170 1.00 94.62 89 LEU A CA 1
ATOM 709 C C . LEU A 1 89 ? 3.306 -2.662 -7.970 1.00 94.62 89 LEU A C 1
ATOM 711 O O . LEU A 1 89 ? 4.020 -1.702 -8.255 1.00 94.62 89 LEU A O 1
ATOM 715 N N . THR A 1 90 ? 3.772 -3.818 -7.520 1.00 93.50 90 THR A N 1
ATOM 716 C CA . THR A 1 90 ? 5.194 -4.069 -7.296 1.00 93.50 90 THR A CA 1
ATOM 717 C C . THR A 1 90 ? 5.764 -5.047 -8.310 1.00 93.50 90 THR A C 1
ATOM 719 O O . THR A 1 90 ? 5.054 -5.853 -8.913 1.00 93.50 90 THR A O 1
ATOM 722 N N . HIS A 1 91 ? 7.070 -4.953 -8.507 1.00 93.69 91 HIS A N 1
ATOM 723 C CA . HIS A 1 91 ? 7.895 -5.973 -9.130 1.00 93.69 91 HIS A CA 1
ATOM 724 C C . HIS A 1 91 ? 9.040 -6.266 -8.160 1.00 93.69 91 HIS A C 1
ATOM 726 O O . HIS A 1 91 ? 9.912 -5.414 -7.987 1.00 93.69 91 HIS A O 1
ATOM 732 N N . ASP A 1 92 ? 9.005 -7.425 -7.499 1.00 91.38 92 ASP A N 1
ATOM 733 C CA . ASP A 1 92 ? 10.071 -7.865 -6.592 1.00 91.38 92 ASP A CA 1
ATOM 734 C C . ASP A 1 92 ? 11.101 -8.660 -7.406 1.00 91.38 92 ASP A C 1
ATOM 736 O O . ASP A 1 92 ? 10.829 -9.747 -7.925 1.00 91.38 92 ASP A O 1
ATOM 740 N N . TYR A 1 93 ? 12.305 -8.103 -7.542 1.00 92.12 93 TYR A N 1
ATOM 741 C CA . TYR A 1 93 ? 13.375 -8.710 -8.333 1.00 92.12 93 TYR A CA 1
ATOM 742 C C . TYR A 1 93 ? 13.983 -9.944 -7.669 1.00 92.12 93 TYR A C 1
ATOM 744 O O . TYR A 1 93 ? 14.617 -10.749 -8.348 1.00 92.12 93 TYR A O 1
ATOM 752 N N . ARG A 1 94 ? 13.789 -10.110 -6.359 1.00 87.75 94 ARG A N 1
ATOM 753 C CA . ARG A 1 94 ? 14.330 -11.226 -5.577 1.00 87.75 94 ARG A CA 1
ATOM 754 C C . ARG A 1 94 ? 13.402 -12.430 -5.620 1.00 87.75 94 ARG A C 1
ATOM 756 O O . ARG A 1 94 ? 13.873 -13.562 -5.623 1.00 87.75 94 ARG A O 1
ATOM 763 N N . ARG A 1 95 ? 12.088 -12.185 -5.614 1.00 87.69 95 ARG A N 1
ATOM 764 C CA . ARG A 1 95 ? 11.062 -13.231 -5.741 1.00 87.69 95 ARG A CA 1
ATOM 765 C C . ARG A 1 95 ? 10.710 -13.549 -7.193 1.00 87.69 95 ARG A C 1
ATOM 767 O O . ARG A 1 95 ? 10.150 -14.608 -7.454 1.00 87.69 95 ARG A O 1
ATOM 774 N N . HIS A 1 96 ? 11.075 -12.666 -8.125 1.00 89.38 96 HIS A N 1
ATOM 775 C CA . HIS A 1 96 ? 10.707 -12.744 -9.540 1.00 89.38 96 HIS A CA 1
ATOM 776 C C . HIS A 1 96 ? 9.187 -12.729 -9.768 1.00 89.38 96 HIS A C 1
ATOM 778 O O . HIS A 1 96 ? 8.684 -13.367 -10.696 1.00 89.38 96 HIS A O 1
ATOM 784 N N . ASP A 1 97 ? 8.455 -11.982 -8.941 1.00 89.75 97 ASP A N 1
ATOM 785 C CA . ASP A 1 97 ? 7.001 -11.866 -9.001 1.00 89.75 97 ASP A CA 1
ATOM 786 C C . ASP A 1 97 ? 6.527 -10.405 -9.093 1.00 89.75 97 ASP A C 1
ATOM 788 O O . ASP A 1 97 ? 7.296 -9.434 -9.099 1.00 89.75 97 ASP A O 1
ATOM 792 N N . ARG A 1 98 ? 5.215 -10.263 -9.283 1.00 90.25 98 ARG A N 1
ATOM 793 C CA . ARG A 1 98 ? 4.510 -8.986 -9.255 1.00 90.25 98 ARG A CA 1
ATOM 794 C C . ARG A 1 98 ? 3.316 -9.126 -8.343 1.00 90.25 98 ARG A C 1
ATOM 796 O O . ARG A 1 98 ? 2.515 -10.040 -8.523 1.00 90.25 98 ARG A O 1
ATOM 803 N N . GLU A 1 99 ? 3.169 -8.181 -7.434 1.00 91.25 99 GLU A N 1
ATOM 804 C CA . GLU A 1 99 ? 2.117 -8.204 -6.429 1.00 91.25 99 GLU A CA 1
ATOM 805 C C . GLU A 1 99 ? 1.350 -6.875 -6.450 1.00 91.25 99 GLU A C 1
ATOM 807 O O . GLU A 1 99 ? 1.818 -5.846 -6.951 1.00 91.25 99 GLU A O 1
ATOM 812 N N . CYS A 1 100 ? 0.130 -6.901 -5.920 1.00 93.31 100 CYS A N 1
ATOM 813 C CA . CYS A 1 100 ? -0.661 -5.706 -5.671 1.00 93.31 100 CYS A CA 1
ATOM 814 C C . CYS A 1 100 ? -0.798 -5.535 -4.162 1.00 93.31 100 CYS A C 1
ATOM 816 O O . CYS A 1 100 ? -1.327 -6.418 -3.494 1.00 93.31 100 CYS A O 1
ATOM 818 N N . LYS A 1 101 ? -0.371 -4.382 -3.645 1.00 96.88 101 LYS A N 1
ATOM 819 C CA . LYS A 1 101 ? -0.443 -4.041 -2.220 1.00 96.88 101 LYS A CA 1
ATOM 820 C C . LYS A 1 101 ? -1.415 -2.886 -2.039 1.00 96.88 101 LYS A C 1
ATOM 822 O O . LYS A 1 101 ? -1.224 -1.829 -2.643 1.00 96.88 101 LYS A O 1
ATOM 827 N N . LEU A 1 102 ? -2.481 -3.074 -1.269 1.00 98.50 102 LEU A N 1
ATOM 828 C CA . LEU A 1 102 ? -3.488 -2.031 -1.055 1.00 98.50 102 LEU A CA 1
ATOM 829 C C . LEU A 1 102 ? -3.033 -1.034 0.020 1.00 98.50 102 LEU A C 1
ATOM 831 O O . LEU A 1 102 ? -2.254 -1.378 0.902 1.00 98.50 102 LEU A O 1
ATOM 835 N N . LEU A 1 103 ? -3.495 0.213 -0.071 1.00 98.81 103 LEU A N 1
ATOM 836 C CA . LEU A 1 103 ? -3.266 1.257 0.933 1.00 98.81 103 LEU A CA 1
ATOM 837 C C . LEU A 1 103 ? -4.618 1.627 1.543 1.00 98.81 103 LEU A C 1
ATOM 839 O O . LEU A 1 103 ? -5.437 2.283 0.889 1.00 98.81 103 LEU A O 1
ATOM 843 N N . TYR A 1 104 ? -4.856 1.191 2.775 1.00 98.75 104 TYR A N 1
ATOM 844 C CA . TYR A 1 104 ? -6.095 1.419 3.511 1.00 98.75 104 TYR A CA 1
ATOM 845 C C . TYR A 1 104 ? -5.828 2.361 4.674 1.00 98.75 104 TYR A C 1
ATOM 847 O O . TYR A 1 104 ? -4.862 2.183 5.411 1.00 98.75 104 TYR A O 1
ATOM 855 N N . ASN A 1 105 ? -6.682 3.366 4.838 1.00 98.31 105 ASN A N 1
ATOM 856 C CA . ASN A 1 105 ? -6.620 4.317 5.940 1.00 98.31 105 ASN A CA 1
ATOM 857 C C . ASN A 1 105 ? -5.302 5.115 6.017 1.00 98.31 105 ASN A C 1
ATOM 859 O O . ASN A 1 105 ? -4.979 5.696 7.045 1.00 98.31 105 ASN A O 1
ATOM 863 N N . CYS A 1 106 ? -4.540 5.174 4.918 1.00 98.56 106 CYS A N 1
ATOM 864 C CA . CYS A 1 106 ? -3.296 5.936 4.843 1.00 98.56 106 CYS A CA 1
ATOM 865 C C . CYS A 1 106 ? -3.552 7.430 4.653 1.00 98.56 106 CYS A C 1
ATOM 867 O O . CYS A 1 106 ? -4.224 7.837 3.698 1.00 98.56 106 CYS A O 1
ATOM 869 N N . SER A 1 107 ? -2.941 8.241 5.517 1.00 98.06 107 SER A N 1
ATOM 870 C CA . SER A 1 107 ? -2.849 9.688 5.344 1.00 98.06 107 SER A CA 1
ATOM 871 C C . SER A 1 107 ? -2.018 10.032 4.100 1.00 98.06 107 SER A C 1
ATOM 873 O O . SER A 1 107 ? -1.264 9.196 3.591 1.00 98.06 107 SER A O 1
ATOM 875 N N . PRO A 1 108 ? -2.104 11.266 3.582 1.00 98.25 108 PRO A N 1
ATOM 876 C CA . PRO A 1 108 ? -1.237 11.713 2.496 1.00 98.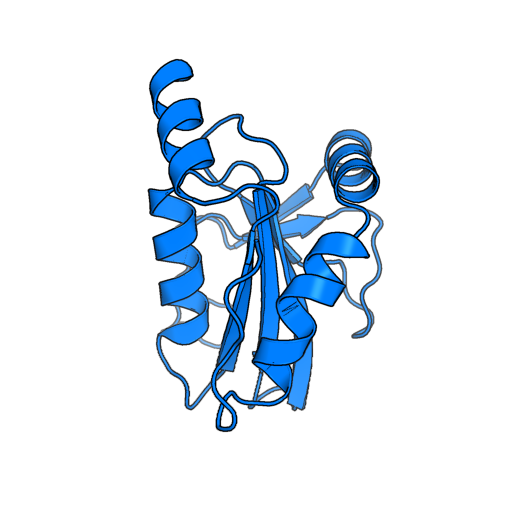25 108 PRO A CA 1
ATOM 877 C C . PRO A 1 108 ? 0.263 11.524 2.779 1.00 98.25 108 PRO A C 1
ATOM 879 O O . PRO A 1 108 ? 1.008 11.082 1.903 1.00 98.25 108 PRO A O 1
ATOM 882 N N . GLU A 1 109 ? 0.706 11.812 4.001 1.00 98.25 109 GLU A N 1
ATOM 883 C CA . GLU A 1 109 ? 2.080 11.600 4.459 1.00 98.25 109 GLU A CA 1
ATOM 884 C C . GLU A 1 109 ? 2.443 10.115 4.472 1.00 98.25 109 GLU A C 1
ATOM 886 O O . GLU A 1 109 ? 3.511 9.731 3.995 1.00 98.25 109 GLU A O 1
ATOM 891 N N . GLU A 1 110 ? 1.540 9.264 4.956 1.00 98.62 110 GLU A N 1
ATOM 892 C CA . GLU A 1 110 ? 1.726 7.813 4.972 1.00 98.62 110 GLU A CA 1
ATOM 893 C C . GLU A 1 110 ? 1.761 7.223 3.558 1.00 98.62 110 GLU A C 1
ATOM 895 O O . GLU A 1 110 ? 2.527 6.301 3.294 1.00 98.62 110 GLU A O 1
ATOM 900 N N . ILE A 1 111 ? 1.013 7.782 2.605 1.00 98.69 111 ILE A N 1
ATOM 901 C CA . ILE A 1 111 ? 1.104 7.386 1.194 1.00 98.69 111 ILE A CA 1
ATOM 902 C C . ILE A 1 111 ? 2.499 7.701 0.635 1.00 98.69 111 ILE A C 1
ATOM 904 O O . ILE A 1 111 ? 3.085 6.861 -0.054 1.00 98.69 111 ILE A O 1
ATOM 908 N N . TYR A 1 112 ? 3.057 8.883 0.932 1.00 98.44 112 TYR A N 1
ATOM 909 C CA . TYR A 1 112 ? 4.435 9.205 0.543 1.00 98.44 112 TYR A CA 1
ATOM 910 C C . TYR A 1 112 ? 5.444 8.268 1.211 1.00 98.44 112 TYR A C 1
ATOM 912 O O . TYR A 1 112 ? 6.353 7.779 0.537 1.00 98.44 112 TYR A O 1
ATOM 920 N N . LEU A 1 113 ? 5.253 7.973 2.500 1.00 98.62 113 LEU A N 1
ATOM 921 C CA . LEU A 1 113 ? 6.077 7.042 3.266 1.00 98.62 113 LEU A CA 1
ATOM 922 C C . LEU A 1 113 ? 6.075 5.641 2.647 1.00 98.62 113 LEU A C 1
ATOM 924 O O . LEU A 1 113 ? 7.140 5.083 2.403 1.00 98.62 113 LEU A O 1
ATOM 928 N N . VAL A 1 114 ? 4.897 5.090 2.351 1.00 98.56 114 VAL A N 1
ATOM 929 C CA . VAL A 1 114 ? 4.736 3.759 1.752 1.00 98.56 114 VAL A CA 1
ATOM 930 C C . VAL A 1 114 ? 5.357 3.709 0.358 1.00 98.56 114 VAL A C 1
ATOM 932 O O . VAL A 1 114 ? 6.083 2.768 0.041 1.00 98.56 114 VAL A O 1
ATOM 935 N N . ASN A 1 115 ? 5.130 4.729 -0.476 1.00 98.25 115 ASN A N 1
ATOM 936 C CA . ASN A 1 115 ? 5.740 4.791 -1.804 1.00 98.25 115 ASN A CA 1
ATOM 937 C C . ASN A 1 115 ? 7.274 4.877 -1.731 1.00 98.25 115 ASN A C 1
ATOM 939 O O . ASN A 1 115 ? 7.959 4.241 -2.533 1.00 98.25 115 ASN A O 1
ATOM 943 N N . GLY A 1 116 ? 7.801 5.653 -0.779 1.00 98.12 116 GLY A N 1
ATOM 944 C CA . GLY A 1 116 ? 9.232 5.751 -0.507 1.00 98.12 116 GLY A CA 1
ATOM 945 C C . GLY A 1 116 ? 9.811 4.433 -0.003 1.00 98.12 116 GLY A C 1
ATOM 946 O O . GLY A 1 116 ? 10.843 4.007 -0.499 1.00 98.12 116 GLY A O 1
ATOM 947 N N . PHE A 1 117 ? 9.115 3.750 0.907 1.00 97.75 117 PHE A N 1
ATOM 948 C CA . PHE A 1 117 ? 9.504 2.438 1.418 1.00 97.75 117 PHE A CA 1
ATOM 949 C C . PHE A 1 117 ? 9.538 1.383 0.309 1.00 97.75 117 PHE A C 1
ATOM 951 O O . PHE A 1 117 ? 10.561 0.757 0.087 1.00 97.75 117 PHE A O 1
ATOM 958 N N . ILE A 1 118 ? 8.476 1.222 -0.477 1.00 97.19 118 ILE A N 1
ATOM 959 C CA . ILE A 1 118 ? 8.467 0.221 -1.557 1.00 97.19 118 ILE A CA 1
ATOM 960 C C . ILE A 1 118 ? 9.568 0.466 -2.606 1.00 97.19 118 ILE A C 1
ATOM 962 O O . ILE A 1 118 ? 10.028 -0.479 -3.237 1.00 97.19 118 ILE A O 1
ATOM 966 N N . ASN A 1 119 ? 10.015 1.712 -2.776 1.00 96.50 119 ASN A N 1
ATOM 967 C CA . ASN A 1 119 ? 11.045 2.087 -3.744 1.00 96.50 119 ASN A CA 1
ATOM 968 C C . ASN A 1 119 ? 12.391 2.482 -3.101 1.00 96.50 119 ASN A C 1
ATOM 970 O O . ASN A 1 119 ? 13.200 3.109 -3.791 1.00 96.50 119 ASN A O 1
ATOM 974 N N . PHE A 1 120 ? 12.637 2.185 -1.813 1.00 95.38 120 PHE A N 1
ATOM 975 C CA . PHE A 1 120 ? 13.828 2.698 -1.110 1.00 95.38 120 PHE A CA 1
ATOM 976 C C . PHE A 1 120 ? 15.123 2.156 -1.730 1.00 95.38 120 PHE A C 1
ATOM 978 O O . PHE A 1 120 ? 16.115 2.876 -1.815 1.00 95.38 120 PHE A O 1
ATOM 985 N N . ASP A 1 121 ? 15.086 0.906 -2.199 1.00 93.06 121 ASP A N 1
ATOM 986 C CA . ASP A 1 121 ? 16.167 0.249 -2.921 1.00 93.06 121 ASP A CA 1
ATOM 987 C C . ASP A 1 121 ? 15.610 -0.448 -4.167 1.00 93.06 121 ASP A C 1
ATOM 989 O O . ASP A 1 121 ? 15.041 -1.543 -4.121 1.00 93.06 121 ASP A O 1
ATOM 993 N N . ARG A 1 122 ? 15.804 0.212 -5.310 1.00 92.69 122 ARG A N 1
ATOM 994 C CA . ARG A 1 122 ? 15.333 -0.255 -6.620 1.00 92.69 122 ARG A CA 1
ATOM 995 C C . ARG A 1 122 ? 16.075 -1.481 -7.141 1.00 92.69 122 ARG A C 1
ATOM 997 O O . ARG A 1 122 ? 15.644 -2.054 -8.136 1.00 92.69 122 ARG A O 1
ATOM 1004 N N . THR A 1 123 ? 17.170 -1.888 -6.498 1.00 91.44 123 THR A N 1
ATOM 1005 C CA . THR A 1 123 ? 17.828 -3.162 -6.811 1.00 91.44 123 THR A CA 1
ATOM 1006 C C . THR A 1 123 ? 17.054 -4.351 -6.236 1.00 91.44 123 THR A C 1
ATOM 1008 O O . THR A 1 123 ? 17.156 -5.455 -6.766 1.00 91.44 123 THR A O 1
ATOM 1011 N N . LEU A 1 124 ? 16.235 -4.126 -5.200 1.00 90.44 124 LEU A N 1
ATOM 1012 C CA . LEU A 1 124 ? 15.402 -5.151 -4.572 1.00 90.44 124 LEU A CA 1
ATOM 1013 C C . LEU A 1 124 ? 14.004 -5.200 -5.195 1.00 90.44 124 LEU A C 1
ATOM 1015 O O . LEU A 1 124 ? 13.510 -6.278 -5.521 1.00 90.44 124 LEU A O 1
ATOM 1019 N N . MET A 1 125 ? 13.360 -4.040 -5.347 1.00 92.38 125 MET A N 1
ATOM 1020 C CA . MET A 1 125 ? 11.969 -3.946 -5.791 1.00 92.38 125 MET A CA 1
ATOM 1021 C C . MET A 1 125 ? 11.657 -2.576 -6.399 1.00 92.38 125 MET A C 1
ATOM 1023 O O . MET A 1 125 ? 12.216 -1.554 -6.007 1.00 92.38 125 MET A O 1
ATOM 1027 N N . GLU A 1 126 ? 10.698 -2.546 -7.322 1.00 95.12 126 GLU A N 1
ATOM 1028 C CA . GLU A 1 126 ? 10.073 -1.310 -7.798 1.00 95.12 126 GLU A CA 1
ATOM 1029 C C . GLU A 1 126 ? 8.564 -1.325 -7.576 1.00 95.12 126 GLU A C 1
ATOM 1031 O O . GLU A 1 126 ? 7.925 -2.373 -7.660 1.00 95.12 126 GLU A O 1
ATOM 1036 N N . GLY A 1 127 ? 7.987 -0.146 -7.330 1.00 95.31 127 GLY A N 1
ATOM 1037 C CA . GLY A 1 127 ? 6.552 0.028 -7.145 1.00 95.31 127 GLY A CA 1
ATOM 1038 C C . GLY A 1 127 ? 5.971 1.210 -7.911 1.00 95.31 127 GLY A C 1
ATOM 1039 O O . GLY A 1 127 ? 6.562 2.291 -7.968 1.00 95.31 127 GLY A O 1
ATOM 1040 N N . TRP A 1 128 ? 4.765 1.025 -8.446 1.00 95.69 128 TRP A N 1
ATOM 1041 C CA . TRP A 1 128 ? 3.990 2.060 -9.128 1.00 95.69 128 TRP A CA 1
ATOM 1042 C C . TRP A 1 128 ? 2.695 2.355 -8.379 1.00 95.69 128 TRP A C 1
ATOM 1044 O O . TRP A 1 128 ? 1.802 1.510 -8.292 1.00 95.69 128 TRP A O 1
ATOM 1054 N N . LEU A 1 129 ? 2.605 3.571 -7.839 1.00 96.50 129 LEU A N 1
ATOM 1055 C CA . LEU A 1 129 ? 1.469 4.029 -7.048 1.00 96.50 129 LEU A CA 1
ATOM 1056 C C . LEU A 1 129 ? 0.280 4.389 -7.943 1.00 96.50 129 LEU A C 1
ATOM 1058 O O . LEU A 1 129 ? 0.405 5.175 -8.885 1.00 96.50 129 LEU A O 1
ATOM 1062 N N . VAL A 1 130 ? -0.896 3.874 -7.592 1.00 97.00 130 VAL A N 1
ATOM 1063 C CA . VAL A 1 130 ? -2.176 4.260 -8.186 1.00 97.00 130 VAL A CA 1
ATOM 1064 C C . VAL A 1 130 ? -3.116 4.716 -7.082 1.00 97.00 130 VAL A C 1
ATOM 1066 O O . VAL A 1 130 ? -3.519 3.939 -6.222 1.00 97.00 130 VAL A O 1
ATOM 1069 N N . LEU A 1 131 ? -3.475 5.996 -7.114 1.00 97.50 131 LEU A N 1
ATOM 1070 C CA . LEU A 1 131 ? -4.370 6.596 -6.130 1.00 97.50 131 LEU A CA 1
ATOM 1071 C C . LEU A 1 131 ? -5.828 6.469 -6.565 1.00 97.50 131 LEU A C 1
ATOM 1073 O O . LEU A 1 131 ? -6.153 6.794 -7.707 1.00 97.50 131 LEU A O 1
ATOM 1077 N N . ARG A 1 132 ? -6.724 6.104 -5.643 1.00 97.56 132 ARG A N 1
ATOM 1078 C CA . ARG A 1 132 ? -8.178 6.140 -5.876 1.00 97.56 132 ARG A CA 1
ATOM 1079 C C . ARG A 1 132 ? -8.664 7.569 -6.101 1.00 97.56 132 ARG A C 1
ATOM 1081 O O . ARG A 1 132 ? -9.459 7.823 -7.008 1.00 97.56 132 ARG A O 1
ATOM 1088 N N . HIS A 1 133 ? -8.152 8.494 -5.291 1.00 95.88 133 HIS A N 1
ATOM 1089 C CA . HIS A 1 133 ? -8.432 9.926 -5.354 1.00 95.88 133 HIS A CA 1
ATOM 1090 C C . HIS A 1 133 ? -7.132 10.710 -5.555 1.00 95.88 133 HIS A C 1
ATOM 1092 O O . HIS A 1 133 ? -6.108 10.338 -4.992 1.00 95.88 133 HIS A O 1
ATOM 1098 N N . PRO A 1 134 ? -7.137 11.811 -6.322 1.00 95.44 134 PRO A N 1
ATOM 1099 C CA . PRO A 1 134 ? -5.923 12.589 -6.535 1.00 95.44 134 PRO A CA 1
ATOM 1100 C C . PRO A 1 134 ? -5.390 13.156 -5.212 1.00 95.44 134 PRO A C 1
ATOM 1102 O O . PRO A 1 134 ? -6.171 13.577 -4.360 1.00 95.44 134 PRO A O 1
ATOM 1105 N N . MET A 1 135 ? -4.061 13.224 -5.078 1.00 96.75 135 MET A N 1
ATOM 1106 C CA . MET A 1 135 ? -3.371 13.561 -3.824 1.00 96.75 135 MET A CA 1
ATOM 1107 C C . MET A 1 135 ? -3.903 14.839 -3.151 1.00 96.75 135 MET A C 1
ATOM 1109 O O . MET A 1 135 ? -4.213 14.821 -1.967 1.00 96.75 135 MET A O 1
ATOM 1113 N N . HIS A 1 136 ? -4.133 15.921 -3.904 1.00 95.75 136 HIS A N 1
ATOM 1114 C CA . HIS A 1 136 ? -4.679 17.172 -3.348 1.00 95.75 136 HIS A CA 1
ATOM 1115 C C . HIS A 1 136 ? -6.058 17.007 -2.675 1.00 95.75 136 HIS A C 1
ATOM 1117 O O . HIS A 1 136 ? -6.381 17.741 -1.749 1.00 95.75 136 HIS A O 1
ATOM 1123 N N . ARG A 1 137 ? -6.889 16.048 -3.111 1.00 96.31 137 ARG A N 1
ATOM 1124 C CA . ARG A 1 137 ? -8.174 15.752 -2.456 1.00 96.31 137 ARG A CA 1
ATOM 1125 C C . ARG A 1 137 ? -7.994 14.954 -1.173 1.00 96.31 137 ARG A C 1
ATOM 1127 O O . ARG A 1 137 ? -8.820 15.105 -0.282 1.00 96.31 137 ARG A O 1
ATOM 1134 N N . LEU A 1 138 ? -6.959 14.118 -1.096 1.00 96.19 138 LEU A N 1
ATOM 1135 C CA . LEU A 1 138 ? -6.634 13.361 0.111 1.00 96.19 138 LEU A CA 1
ATOM 1136 C C . LEU A 1 138 ? -6.130 14.297 1.214 1.00 96.19 138 LEU A C 1
ATOM 1138 O O . LEU A 1 138 ? -6.635 14.204 2.324 1.00 96.19 138 LEU A O 1
ATOM 1142 N N . TRP A 1 139 ? -5.266 15.266 0.886 1.00 96.19 139 TRP A N 1
ATOM 1143 C CA . TRP A 1 139 ? -4.857 16.340 1.809 1.00 96.19 139 TRP A CA 1
ATOM 1144 C C . TRP A 1 139 ? -6.053 17.094 2.387 1.00 96.19 139 TRP A C 1
ATOM 1146 O O . TRP A 1 139 ? -6.242 17.126 3.597 1.00 96.19 139 TRP A O 1
ATOM 1156 N N . LEU A 1 140 ? -6.950 17.568 1.519 1.00 93.88 140 LEU A N 1
ATOM 1157 C CA . LEU A 1 140 ? -8.165 18.254 1.962 1.00 93.88 140 LEU A CA 1
ATOM 1158 C C . LEU A 1 140 ? -9.082 17.379 2.826 1.00 93.88 140 LEU A C 1
ATOM 1160 O O . LEU A 1 140 ? -9.895 17.922 3.565 1.00 93.88 140 LEU A O 1
ATOM 1164 N N . ARG A 1 141 ? -9.079 16.050 2.655 1.00 90.62 141 ARG A N 1
ATOM 1165 C CA . ARG A 1 141 ? -9.894 15.136 3.473 1.00 90.62 141 ARG A CA 1
ATOM 1166 C C . ARG A 1 141 ? -9.259 14.900 4.837 1.00 90.62 141 ARG A C 1
ATOM 1168 O O . ARG A 1 141 ? -9.975 15.017 5.819 1.00 90.62 141 ARG A O 1
ATOM 1175 N N . ALA A 1 142 ? -7.954 14.644 4.878 1.00 85.94 142 ALA A N 1
ATOM 1176 C CA . ALA A 1 142 ? -7.216 14.434 6.120 1.00 85.94 142 ALA A CA 1
ATOM 1177 C C . ALA A 1 142 ? -7.342 15.638 7.069 1.00 85.94 142 ALA A C 1
ATOM 1179 O O . ALA A 1 142 ? -7.595 15.458 8.252 1.00 85.94 142 ALA A O 1
ATOM 1180 N N . GLU A 1 143 ? -7.294 16.865 6.539 1.00 84.06 143 GLU A N 1
ATOM 1181 C CA . GLU A 1 143 ? -7.495 18.097 7.322 1.00 84.06 143 GLU A CA 1
ATOM 1182 C C . GLU A 1 143 ? -8.890 18.226 7.960 1.00 84.06 143 GLU A C 1
ATOM 1184 O O . GLU A 1 143 ? -9.054 18.991 8.902 1.00 84.06 143 GLU A O 1
ATOM 1189 N N . ARG A 1 144 ? -9.914 17.532 7.442 1.00 78.19 144 ARG A N 1
ATOM 1190 C CA . ARG A 1 144 ? -11.279 17.563 8.004 1.00 78.19 144 ARG A CA 1
ATOM 1191 C C . ARG A 1 144 ? -11.519 16.506 9.080 1.00 78.19 144 ARG A C 1
ATOM 1193 O O . ARG A 1 144 ? -12.546 16.573 9.748 1.00 78.19 144 ARG A O 1
ATOM 1200 N N . GLU A 1 145 ? -10.639 15.517 9.172 1.00 65.06 145 GLU A N 1
ATOM 1201 C CA . GLU A 1 145 ? -10.730 14.399 10.118 1.00 65.06 145 GLU A CA 1
ATOM 1202 C C . GLU A 1 145 ? -9.772 14.565 11.314 1.00 65.06 145 GLU A C 1
ATOM 1204 O O . GLU A 1 145 ? -9.888 13.813 12.280 1.00 65.06 145 GLU A O 1
ATOM 1209 N N . ALA A 1 146 ? -8.856 15.541 11.250 1.00 60.16 146 ALA A N 1
ATOM 1210 C CA . ALA A 1 146 ? -7.962 15.957 12.334 1.00 60.16 146 ALA A CA 1
ATOM 1211 C C . ALA A 1 146 ? -8.637 16.957 13.287 1.00 60.16 146 ALA A C 1
ATOM 1213 O O . ALA A 1 146 ? -8.348 16.877 14.503 1.00 60.16 146 ALA A O 1
#

Foldseek 3Di:
DPPDDDPPPPPVVVCLVVCLVPPPQVVVLVQCVVQPWDFPAAAQRADPVGRVQGHNFTKTFRPPAAWPVRDGAIETEADAQPTFFWWKWKQFPVVRDIHIYTYTRHQLVRLVVVQCSQVVDVVGMHIDIHTNDDSVVSNVVRVVRD

Sequence (146 aa):
MPALLPADTPRTLRLLPLLHRRFHWSAWEALIRCQGYTLDRPRRASHPRYPEIIYPIDYGYINGTLGTDGEAIDLFVGTVDLGLVGLLLTHDYRRHDRECKLLYNCSPEEIYLVNGFINFDRTLMEGWLVLRHPMHRLWLRAEREA